Protein AF-W1XWF8-F1 (afdb_monomer_lite)

Secondary structure (DSSP, 8-state):
-HHHHHHHHHTTT---EEE-------SHHHHHHHHHHHHHHHHHHHHHHTT-HHHHS-EEE--GGGT---

Sequence (70 aa):
EALANARKLEEKGFRYSYDMLGEAALTAADAQAYMVSYQQAIHAIGKASNGRGIYEGPGISIKLSALHPR

Structure (mmCIF, N/CA/C/O backbone):
data_AF-W1XWF8-F1
#
_entry.id   AF-W1XWF8-F1
#
loop_
_atom_site.group_PDB
_atom_site.id
_atom_site.type_symbol
_atom_site.label_atom_id
_atom_site.label_alt_id
_atom_site.label_comp_id
_atom_site.label_asym_id
_atom_site.label_entity_id
_atom_site.label_seq_id
_atom_site.pdbx_PDB_ins_code
_atom_site.Cartn_x
_atom_site.Cartn_y
_atom_site.Cartn_z
_atom_site.occupancy
_atom_site.B_iso_or_equiv
_atom_site.auth_seq_id
_atom_site.auth_comp_id
_atom_site.auth_asym_id
_atom_site.auth_atom_id
_atom_site.pdbx_PDB_model_num
ATOM 1 N N . GLU A 1 1 ? -3.128 -7.455 8.305 1.00 87.00 1 GLU A N 1
ATOM 2 C CA . GLU A 1 1 ? -2.425 -7.331 9.599 1.00 87.00 1 GLU A CA 1
ATOM 3 C C . GLU A 1 1 ? -2.259 -5.876 10.046 1.00 87.00 1 GLU A C 1
ATOM 5 O O . GLU A 1 1 ? -2.881 -5.504 11.031 1.00 87.00 1 GLU A O 1
ATOM 10 N N . ALA A 1 2 ? -1.544 -5.022 9.298 1.00 93.06 2 ALA A N 1
ATOM 11 C CA . ALA A 1 2 ? -1.293 -3.619 9.676 1.00 93.06 2 ALA A CA 1
ATOM 12 C C . ALA A 1 2 ? -2.559 -2.816 10.056 1.00 93.06 2 ALA A C 1
ATOM 14 O O . ALA A 1 2 ? -2.596 -2.187 11.111 1.00 93.06 2 ALA A O 1
ATOM 15 N N . LEU A 1 3 ? -3.636 -2.928 9.264 1.00 93.19 3 LEU A N 1
ATOM 16 C CA . LEU A 1 3 ? -4.931 -2.293 9.560 1.00 93.19 3 LEU A CA 1
ATOM 17 C C . LEU A 1 3 ? -5.546 -2.746 10.894 1.00 93.19 3 LEU A C 1
ATOM 19 O O . LEU A 1 3 ? -6.228 -1.968 11.550 1.00 93.19 3 LEU A O 1
ATOM 23 N N . ALA A 1 4 ? -5.343 -4.003 11.299 1.00 93.00 4 ALA A N 1
ATOM 24 C CA . ALA A 1 4 ? -5.863 -4.501 12.572 1.00 93.00 4 ALA A CA 1
ATOM 25 C C . ALA A 1 4 ? -5.061 -3.932 13.751 1.00 93.00 4 ALA A C 1
ATOM 27 O O . ALA A 1 4 ? -5.644 -3.547 14.763 1.00 93.00 4 ALA A O 1
ATOM 28 N N . ASN A 1 5 ? -3.742 -3.818 13.583 1.00 93.69 5 ASN A N 1
ATOM 29 C CA . ASN A 1 5 ? -2.833 -3.294 14.601 1.00 93.69 5 ASN A CA 1
ATOM 30 C C . ASN A 1 5 ? -3.038 -1.788 14.848 1.00 93.69 5 ASN A C 1
ATOM 32 O O . ASN A 1 5 ? -2.885 -1.331 15.979 1.00 93.69 5 ASN A O 1
ATOM 36 N N . ALA A 1 6 ? -3.435 -1.028 13.822 1.00 92.31 6 ALA A N 1
ATOM 37 C CA . ALA A 1 6 ? -3.654 0.418 13.913 1.00 92.31 6 ALA A CA 1
ATOM 38 C C . ALA A 1 6 ? -4.870 0.824 14.773 1.00 92.31 6 ALA A C 1
ATOM 40 O O . ALA A 1 6 ? -4.845 1.884 15.400 1.00 92.31 6 ALA A O 1
ATOM 41 N N . ARG A 1 7 ? -5.910 -0.021 14.864 1.00 90.88 7 ARG A N 1
ATOM 42 C CA . ARG A 1 7 ? -7.214 0.328 15.476 1.00 90.88 7 ARG A CA 1
ATOM 43 C C . ARG A 1 7 ? -7.105 0.918 16.884 1.00 90.88 7 ARG A C 1
ATOM 45 O O . ARG A 1 7 ? -7.696 1.953 17.168 1.00 90.88 7 ARG A O 1
ATOM 52 N N . LYS A 1 8 ? -6.288 0.304 17.748 1.00 92.75 8 LYS A N 1
ATOM 53 C CA . LYS A 1 8 ? -6.112 0.736 19.151 1.00 92.75 8 LYS A CA 1
ATOM 54 C C . LYS A 1 8 ? -5.549 2.153 19.288 1.00 92.75 8 LYS A C 1
ATOM 56 O O . LYS A 1 8 ? -5.745 2.797 20.314 1.00 92.75 8 LYS A O 1
ATOM 61 N N . LEU A 1 9 ? -4.771 2.604 18.308 1.00 93.81 9 LEU A N 1
ATOM 62 C CA . LEU A 1 9 ? -4.176 3.938 18.303 1.00 93.81 9 LEU A CA 1
ATOM 63 C C . LEU A 1 9 ? -5.049 4.926 17.522 1.00 93.81 9 LEU A C 1
ATOM 65 O O . LEU A 1 9 ? -5.120 6.089 17.912 1.00 93.81 9 LEU A O 1
ATOM 69 N N . GLU A 1 10 ? -5.792 4.476 16.506 1.00 93.31 10 GLU A N 1
ATOM 70 C CA . GLU A 1 10 ? -6.827 5.296 15.859 1.00 93.31 10 GLU A CA 1
ATOM 71 C C . GLU A 1 10 ? -7.891 5.776 16.863 1.00 93.31 10 GLU A C 1
ATOM 73 O O . GLU A 1 10 ? -8.258 6.953 16.839 1.00 93.31 10 GLU A O 1
ATOM 78 N N . GLU A 1 11 ? -8.304 4.911 17.801 1.00 90.81 11 GLU A N 1
ATOM 79 C CA . GLU A 1 11 ? -9.200 5.247 18.926 1.00 90.81 11 GLU A CA 1
ATOM 80 C C . GLU A 1 11 ? -8.642 6.357 19.833 1.00 90.81 11 GLU A C 1
ATOM 82 O O . GLU A 1 11 ? -9.400 7.084 20.469 1.00 90.81 11 GLU A O 1
ATOM 87 N N . LYS A 1 12 ? -7.314 6.526 19.867 1.00 95.19 12 LYS A N 1
ATOM 88 C CA . LYS A 1 12 ? -6.623 7.586 20.619 1.00 95.19 12 LYS A CA 1
ATOM 89 C C . LYS A 1 12 ? -6.360 8.844 19.787 1.00 95.19 12 LYS A C 1
ATOM 91 O O . LYS A 1 12 ? -5.671 9.743 20.258 1.00 95.19 12 LYS A O 1
ATOM 96 N N . GLY A 1 13 ? -6.869 8.906 18.556 1.00 93.06 13 GLY A N 1
ATOM 97 C CA . GLY A 1 13 ? -6.710 10.052 17.661 1.00 93.06 13 GLY A CA 1
ATOM 98 C C . GLY A 1 13 ? -5.539 9.960 16.678 1.00 93.06 13 GLY A C 1
ATOM 99 O O . GLY A 1 13 ? -5.349 10.89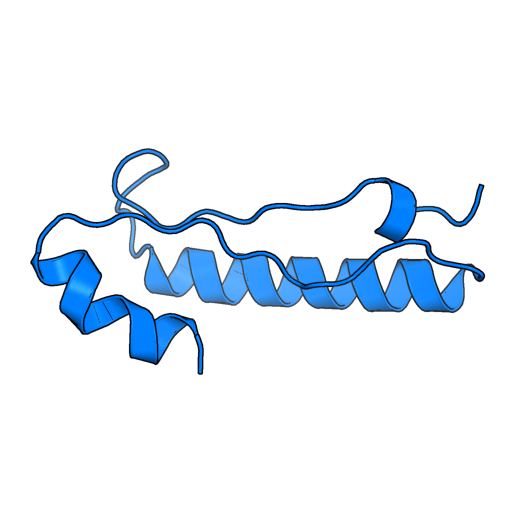0 15.900 1.00 93.06 13 GLY A O 1
ATOM 100 N N . PHE A 1 14 ? -4.774 8.861 16.646 1.00 95.50 14 PHE A N 1
ATOM 101 C CA . PHE A 1 14 ? -3.708 8.704 15.649 1.00 95.50 14 PHE A CA 1
ATOM 102 C C . PHE A 1 14 ? -4.277 8.462 14.248 1.00 95.50 14 PHE A C 1
ATOM 104 O O . PHE A 1 14 ? -5.344 7.867 14.078 1.00 95.50 14 PHE A O 1
ATOM 111 N N . ARG A 1 15 ? -3.537 8.902 13.229 1.00 94.75 15 ARG A N 1
ATOM 112 C CA . ARG A 1 15 ? -3.843 8.678 11.812 1.00 94.75 15 ARG A CA 1
ATOM 113 C C . ARG A 1 15 ? -2.643 8.020 11.145 1.00 94.75 15 ARG A C 1
ATOM 115 O O . ARG A 1 15 ? -1.507 8.210 11.578 1.00 94.75 15 ARG A O 1
ATOM 122 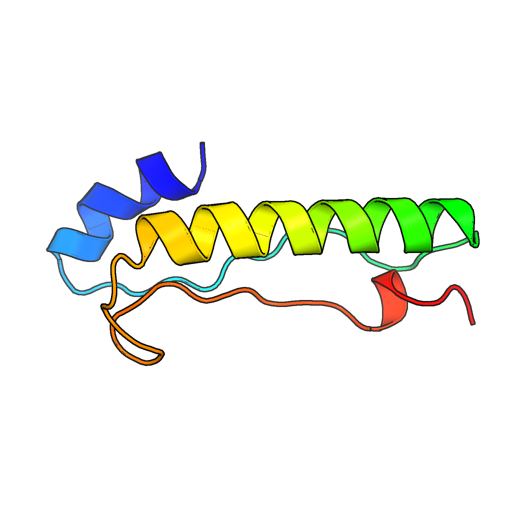N N . TYR A 1 16 ? -2.908 7.227 10.114 1.00 96.44 16 TYR A N 1
ATOM 123 C CA . TYR A 1 16 ? -1.903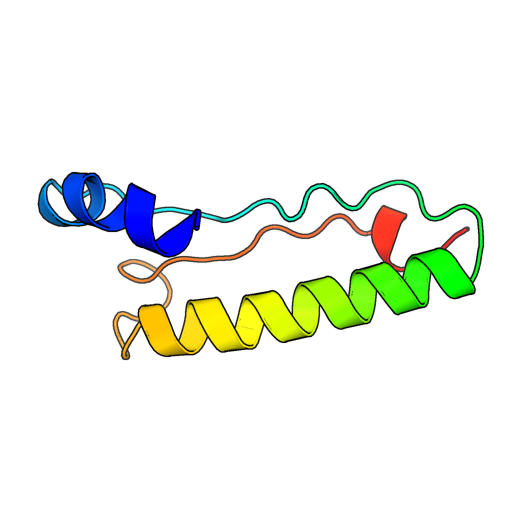 6.381 9.478 1.00 96.44 16 TYR A CA 1
ATOM 124 C C . TYR A 1 16 ? -1.846 6.624 7.977 1.00 96.44 16 TYR A C 1
ATOM 126 O O . TYR A 1 16 ? -2.879 6.736 7.321 1.00 96.44 16 TYR A O 1
ATOM 134 N N . SER A 1 17 ? -0.629 6.613 7.439 1.00 96.38 17 SER A N 1
ATOM 135 C CA . SER A 1 17 ? -0.374 6.356 6.024 1.00 96.38 17 SER A CA 1
ATOM 136 C C . SER A 1 17 ? 0.425 5.063 5.914 1.00 96.38 17 SER A C 1
ATOM 138 O O . SER A 1 17 ? 1.434 4.909 6.605 1.00 96.38 17 SER A O 1
ATOM 140 N N . TYR A 1 18 ? -0.038 4.118 5.097 1.00 96.94 18 TYR A N 1
ATOM 141 C CA . TYR A 1 18 ? 0.618 2.820 4.939 1.00 96.94 18 TYR A CA 1
ATOM 142 C C . TYR A 1 18 ? 1.690 2.876 3.846 1.00 96.94 18 TYR A C 1
ATOM 144 O O . TYR A 1 18 ? 1.399 3.248 2.710 1.00 96.94 18 TYR A O 1
ATOM 152 N N . ASP A 1 19 ? 2.916 2.473 4.183 1.00 96.25 19 ASP A N 1
ATOM 153 C CA . ASP A 1 19 ? 3.985 2.204 3.217 1.00 96.25 19 ASP A CA 1
ATOM 154 C C . ASP A 1 19 ? 3.961 0.718 2.840 1.00 96.25 19 ASP A C 1
ATOM 156 O O . ASP A 1 19 ? 4.065 -0.151 3.706 1.00 96.25 19 ASP A O 1
ATOM 160 N N . MET A 1 20 ? 3.813 0.428 1.547 1.00 94.25 20 MET A N 1
ATOM 161 C CA . MET A 1 20 ? 3.746 -0.945 1.031 1.00 94.25 20 MET A CA 1
ATOM 162 C C . MET A 1 20 ? 5.122 -1.565 0.767 1.00 94.25 20 MET A C 1
ATOM 164 O O . MET A 1 20 ? 5.186 -2.675 0.245 1.00 94.25 20 MET A O 1
ATOM 168 N N . LEU A 1 21 ? 6.210 -0.859 1.102 1.00 89.06 21 LEU A N 1
ATOM 169 C CA . LEU A 1 21 ? 7.607 -1.312 1.025 1.00 89.06 21 LEU A CA 1
ATOM 170 C C . LEU A 1 21 ? 8.135 -1.638 -0.384 1.00 89.06 21 LEU A C 1
ATOM 172 O O . LEU A 1 21 ? 9.323 -1.898 -0.530 1.00 89.06 21 LEU A O 1
ATOM 176 N N . GLY A 1 22 ? 7.298 -1.583 -1.424 1.00 86.88 22 GLY A N 1
ATOM 177 C CA . GLY A 1 22 ? 7.743 -1.687 -2.810 1.00 86.88 22 GLY A CA 1
ATOM 178 C C . GLY A 1 22 ? 8.569 -0.472 -3.223 1.00 86.88 22 GLY A C 1
ATOM 179 O O . GLY A 1 22 ? 8.103 0.664 -3.108 1.00 86.88 22 GLY A O 1
ATOM 180 N N . GLU A 1 23 ? 9.787 -0.712 -3.701 1.00 87.12 23 GLU A N 1
ATOM 181 C CA . GLU A 1 23 ? 10.694 0.301 -4.240 1.00 87.12 23 GLU A CA 1
ATOM 182 C C . GLU A 1 23 ? 11.624 -0.293 -5.299 1.00 87.12 23 GLU A C 1
ATOM 184 O O . GLU A 1 23 ? 11.814 -1.508 -5.350 1.00 87.12 23 GLU A O 1
ATOM 189 N N . ALA A 1 24 ? 12.176 0.583 -6.147 1.00 87.50 24 ALA A N 1
ATOM 190 C CA . ALA A 1 24 ? 13.205 0.260 -7.137 1.00 87.50 24 ALA A CA 1
ATOM 191 C C . ALA A 1 24 ? 12.888 -0.995 -7.974 1.00 87.50 24 ALA A C 1
ATOM 193 O O . ALA A 1 24 ? 13.618 -1.985 -7.940 1.00 87.50 24 ALA A O 1
ATOM 194 N N . ALA A 1 25 ? 11.791 -0.948 -8.736 1.00 94.25 25 ALA A N 1
ATOM 195 C CA . ALA A 1 25 ? 11.480 -1.988 -9.709 1.00 94.25 25 ALA A CA 1
ATOM 196 C C . ALA A 1 25 ? 12.664 -2.167 -10.674 1.00 94.25 25 ALA A C 1
ATOM 198 O O . ALA A 1 25 ? 13.114 -1.204 -11.288 1.00 94.25 25 ALA A O 1
ATOM 199 N N . LEU A 1 26 ? 13.178 -3.390 -10.814 1.00 96.00 26 LEU A N 1
ATOM 200 C CA . LEU A 1 26 ? 14.281 -3.684 -11.737 1.00 96.00 26 LEU A CA 1
ATOM 201 C C . LEU A 1 26 ? 13.753 -4.151 -13.094 1.00 96.00 26 LEU A C 1
ATOM 203 O O . LEU A 1 26 ? 14.411 -3.996 -14.123 1.00 96.00 26 LEU A O 1
ATOM 207 N N . THR A 1 27 ? 12.544 -4.709 -13.102 1.00 97.38 27 THR A N 1
ATOM 208 C CA . THR A 1 27 ? 11.873 -5.234 -14.286 1.00 97.38 27 THR A CA 1
ATOM 209 C C . THR A 1 27 ? 10.453 -4.683 -14.417 1.00 97.38 27 THR A C 1
ATOM 211 O O . THR A 1 27 ? 9.848 -4.196 -13.461 1.00 97.38 27 THR A O 1
ATOM 214 N N . ALA A 1 28 ? 9.876 -4.798 -15.617 1.00 97.62 28 ALA A N 1
ATOM 215 C CA . ALA A 1 28 ? 8.463 -4.481 -15.831 1.00 97.62 28 ALA A CA 1
ATOM 216 C C . ALA A 1 28 ? 7.529 -5.393 -15.010 1.00 97.62 28 ALA A C 1
ATOM 218 O O . ALA A 1 28 ? 6.452 -4.966 -14.602 1.00 97.62 28 ALA A O 1
ATOM 219 N N . ALA A 1 29 ? 7.951 -6.634 -14.739 1.00 97.69 29 ALA A N 1
ATOM 220 C CA . ALA A 1 29 ? 7.202 -7.560 -13.898 1.00 97.69 29 ALA A CA 1
ATOM 221 C C . ALA A 1 29 ? 7.161 -7.088 -12.436 1.00 97.69 29 ALA A C 1
ATOM 223 O O . ALA A 1 29 ? 6.093 -7.129 -11.827 1.00 97.69 29 ALA A O 1
ATOM 224 N N . ASP A 1 30 ? 8.274 -6.564 -11.908 1.00 97.19 30 ASP A N 1
ATOM 225 C CA . ASP A 1 30 ? 8.313 -5.973 -10.563 1.00 97.19 30 ASP A CA 1
ATOM 226 C C . ASP A 1 30 ? 7.368 -4.774 -10.476 1.00 97.19 30 ASP A C 1
ATOM 228 O O . ASP A 1 30 ? 6.542 -4.696 -9.568 1.00 97.19 30 ASP A O 1
ATOM 232 N N . ALA A 1 31 ? 7.426 -3.875 -11.466 1.00 97.75 31 ALA A N 1
ATOM 233 C CA . ALA A 1 31 ? 6.546 -2.712 -11.522 1.00 97.75 31 ALA A CA 1
ATOM 234 C C . ALA A 1 31 ? 5.060 -3.111 -11.553 1.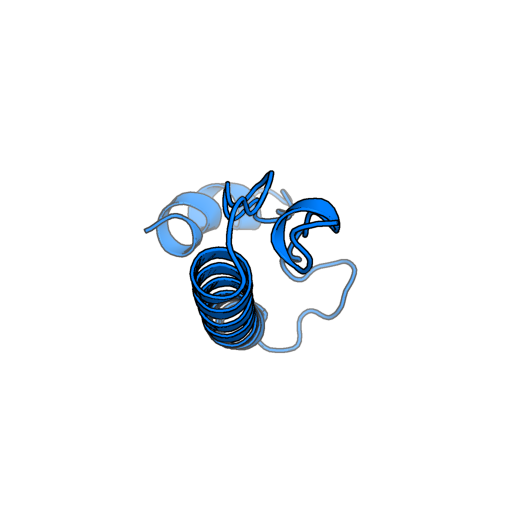00 97.75 31 ALA A C 1
ATOM 236 O O . ALA A 1 31 ? 4.238 -2.533 -10.839 1.00 97.75 31 ALA A O 1
ATOM 237 N N . GLN A 1 32 ? 4.712 -4.148 -12.323 1.00 97.94 32 GLN A N 1
ATOM 238 C CA . GLN A 1 32 ? 3.352 -4.681 -12.364 1.00 97.94 32 GLN A CA 1
ATOM 239 C C . GLN A 1 32 ? 2.938 -5.311 -11.026 1.00 97.94 32 GLN A C 1
ATOM 241 O O . GLN A 1 32 ? 1.809 -5.107 -10.576 1.00 97.94 32 GLN A O 1
ATOM 246 N N . ALA A 1 33 ? 3.833 -6.053 -10.369 1.00 97.50 33 ALA A N 1
ATOM 247 C CA . ALA A 1 33 ? 3.567 -6.641 -9.060 1.00 97.50 33 ALA A CA 1
ATOM 248 C C . ALA A 1 33 ? 3.333 -5.558 -7.993 1.00 97.50 33 ALA A C 1
ATOM 250 O O . ALA A 1 33 ? 2.368 -5.641 -7.228 1.00 97.50 33 ALA A O 1
ATOM 251 N N . TYR A 1 34 ? 4.151 -4.501 -7.985 1.00 97.88 34 TYR A N 1
ATOM 252 C CA . TYR A 1 34 ? 3.968 -3.357 -7.095 1.00 97.88 34 TYR A CA 1
ATOM 253 C C . TYR A 1 34 ? 2.668 -2.603 -7.384 1.00 97.88 34 TYR A C 1
ATOM 255 O O . TYR A 1 34 ? 1.932 -2.297 -6.447 1.00 97.88 34 TYR A O 1
ATOM 263 N N . MET A 1 35 ? 2.325 -2.376 -8.656 1.00 97.94 35 MET A N 1
ATOM 264 C CA . MET A 1 35 ? 1.050 -1.765 -9.048 1.00 97.94 35 MET A CA 1
ATOM 265 C C . MET A 1 35 ? -0.149 -2.543 -8.490 1.00 97.94 35 MET A C 1
ATOM 267 O O . MET A 1 35 ? -1.032 -1.959 -7.860 1.00 97.94 35 MET A O 1
ATOM 271 N N . VAL A 1 36 ? -0.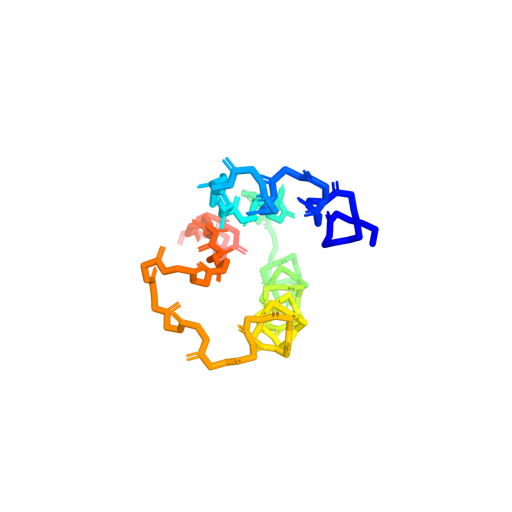162 -3.869 -8.660 1.00 98.00 36 VAL A N 1
ATOM 272 C CA . VAL A 1 36 ? -1.229 -4.732 -8.127 1.00 98.00 36 VAL A CA 1
ATOM 273 C C . VAL A 1 36 ? -1.273 -4.671 -6.597 1.00 98.00 36 VAL A C 1
ATOM 275 O O . VAL A 1 36 ? -2.358 -4.553 -6.024 1.00 98.00 36 VAL A O 1
ATOM 278 N N . SER A 1 37 ? -0.114 -4.689 -5.933 1.00 97.69 37 SER A N 1
ATOM 279 C CA . SER A 1 37 ? -0.015 -4.566 -4.472 1.00 97.69 37 SER A CA 1
ATOM 280 C C . SER A 1 37 ? -0.602 -3.242 -3.965 1.00 97.69 37 SER A C 1
ATOM 282 O O . SER A 1 37 ? -1.443 -3.239 -3.061 1.00 97.69 37 SER A O 1
ATOM 284 N N . TYR A 1 38 ? -0.253 -2.114 -4.593 1.00 98.12 38 TYR A N 1
ATOM 285 C CA . TYR A 1 38 ? -0.824 -0.810 -4.251 1.00 98.12 38 TYR A CA 1
ATOM 286 C C . TYR A 1 38 ? -2.335 -0.770 -4.479 1.00 98.12 38 TYR A C 1
ATOM 288 O O . TYR A 1 38 ? -3.068 -0.263 -3.632 1.00 98.12 38 TYR A O 1
ATOM 296 N N . GLN A 1 39 ? -2.828 -1.337 -5.580 1.00 98.31 39 GLN A N 1
ATOM 297 C CA . GLN A 1 39 ? -4.256 -1.357 -5.888 1.00 98.31 39 GLN A CA 1
ATOM 298 C C . GLN A 1 39 ? -5.055 -2.153 -4.843 1.00 98.31 39 GLN A C 1
ATOM 300 O O . GLN A 1 39 ? -6.087 -1.691 -4.348 1.00 98.31 39 GLN A O 1
ATOM 305 N N . GLN A 1 40 ? -4.549 -3.320 -4.437 1.00 98.12 40 GLN A N 1
ATOM 306 C CA . GLN A 1 40 ? -5.144 -4.123 -3.366 1.00 98.12 40 GLN A CA 1
ATOM 307 C C . GLN A 1 40 ? -5.129 -3.382 -2.023 1.00 98.12 40 GLN A C 1
ATOM 309 O O . GLN A 1 40 ? -6.135 -3.375 -1.306 1.00 98.12 40 GLN A O 1
ATOM 314 N N . ALA A 1 41 ? -4.019 -2.715 -1.701 1.00 97.69 41 ALA A N 1
ATOM 315 C CA . ALA A 1 41 ? -3.900 -1.908 -0.495 1.00 97.69 41 ALA A CA 1
ATOM 316 C C . ALA A 1 41 ? -4.904 -0.751 -0.481 1.00 97.69 41 ALA A C 1
ATOM 318 O O . ALA A 1 41 ? -5.591 -0.563 0.521 1.00 97.69 41 ALA A O 1
ATOM 319 N N . ILE A 1 42 ? -5.068 -0.034 -1.597 1.00 98.12 42 ILE A N 1
ATOM 320 C CA . ILE A 1 42 ? -6.052 1.047 -1.740 1.00 98.12 42 ILE A CA 1
ATOM 321 C C . ILE A 1 42 ? -7.469 0.537 -1.459 1.00 98.12 42 ILE A C 1
ATOM 323 O O . ILE A 1 42 ? -8.197 1.166 -0.692 1.00 98.12 42 ILE A O 1
ATOM 327 N N . HIS A 1 43 ? -7.864 -0.619 -2.003 1.00 98.38 43 HIS A N 1
ATOM 328 C CA . HIS A 1 43 ? -9.183 -1.195 -1.718 1.00 98.38 43 HIS A CA 1
ATOM 329 C C . HIS A 1 43 ? -9.361 -1.559 -0.237 1.00 98.38 43 HIS A C 1
ATOM 331 O O . HIS A 1 43 ? -10.404 -1.263 0.354 1.00 98.38 43 HIS A O 1
ATOM 337 N N . ALA A 1 44 ? -8.349 -2.172 0.382 1.00 97.81 44 ALA A N 1
ATOM 338 C CA . ALA A 1 44 ? -8.398 -2.542 1.794 1.00 97.81 44 ALA A CA 1
ATOM 339 C C . ALA A 1 44 ? -8.468 -1.308 2.713 1.00 97.81 44 ALA A C 1
ATOM 341 O O . ALA A 1 44 ? -9.297 -1.260 3.626 1.00 97.81 44 ALA A O 1
ATOM 342 N N . ILE A 1 45 ? -7.638 -0.298 2.441 1.00 97.06 45 ILE A N 1
ATOM 343 C CA . ILE A 1 45 ? -7.583 0.974 3.171 1.00 97.06 45 ILE A CA 1
ATOM 344 C C . ILE A 1 45 ? -8.889 1.744 2.986 1.00 97.06 45 ILE A C 1
ATOM 346 O O . ILE A 1 45 ? -9.466 2.190 3.971 1.00 97.06 45 ILE A O 1
ATOM 350 N N . GLY A 1 46 ? -9.415 1.835 1.762 1.00 97.44 46 GLY A N 1
ATOM 351 C CA . GLY A 1 46 ? -10.689 2.498 1.479 1.00 97.44 46 GLY A CA 1
ATOM 352 C C . GLY A 1 46 ? -11.857 1.866 2.237 1.00 97.44 46 GLY A C 1
ATOM 353 O O . GLY A 1 46 ? -12.643 2.571 2.872 1.00 97.44 46 GLY A O 1
ATOM 354 N N . LYS A 1 47 ? -11.924 0.528 2.270 1.00 97.44 47 LYS A N 1
ATOM 355 C CA . LYS A 1 47 ? -12.934 -0.196 3.055 1.00 97.44 47 LYS A CA 1
ATOM 356 C C . LYS A 1 47 ? -12.787 0.059 4.559 1.00 97.44 47 LYS A C 1
ATOM 358 O O . LYS A 1 47 ? -13.789 0.248 5.241 1.00 97.44 47 LYS A O 1
ATOM 363 N N . ALA A 1 48 ? -11.560 0.083 5.078 1.00 95.25 48 ALA A N 1
ATOM 364 C CA . ALA A 1 48 ? -11.288 0.375 6.488 1.00 95.25 48 ALA A CA 1
ATOM 365 C C . ALA A 1 48 ? -11.484 1.859 6.856 1.00 95.25 48 ALA A C 1
ATOM 367 O O . ALA A 1 48 ? -11.762 2.187 8.011 1.00 95.25 48 ALA A O 1
ATOM 368 N N . SER A 1 49 ? -11.342 2.762 5.885 1.00 96.12 49 SER A N 1
ATOM 369 C CA . SER A 1 49 ? -11.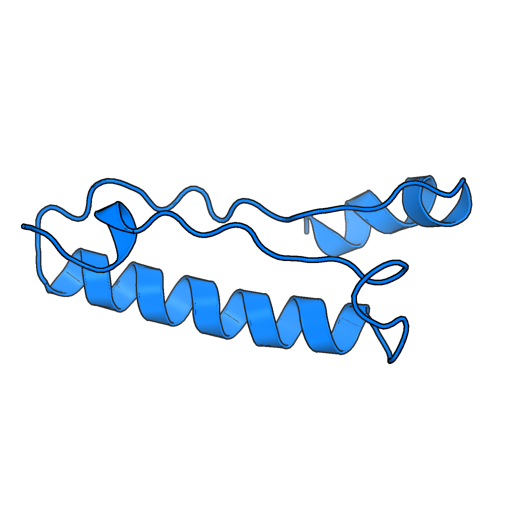588 4.190 6.057 1.00 96.12 49 SER A CA 1
ATOM 370 C C . SER A 1 49 ? -13.064 4.458 6.334 1.00 96.12 49 SER A C 1
ATOM 372 O O . SER A 1 49 ? -13.367 5.292 7.180 1.00 96.12 49 SER A O 1
ATOM 374 N N . ASN A 1 50 ? -13.978 3.697 5.717 1.00 95.62 50 ASN A N 1
ATOM 375 C CA . ASN A 1 50 ? -15.420 3.752 5.989 1.00 95.62 50 ASN A CA 1
ATOM 376 C C . ASN A 1 50 ? -15.991 5.185 5.935 1.00 95.62 50 ASN A C 1
ATOM 378 O O . ASN A 1 50 ? -16.712 5.622 6.827 1.00 95.62 50 ASN A O 1
ATOM 382 N N . GLY A 1 51 ? -15.606 5.949 4.909 1.00 96.31 51 GLY A N 1
ATOM 383 C CA . GLY A 1 51 ? -16.109 7.310 4.696 1.00 96.31 51 GLY A CA 1
ATOM 384 C C . GLY A 1 51 ? -15.502 8.389 5.600 1.00 96.31 51 GLY A C 1
ATOM 385 O O . GLY A 1 51 ? -15.934 9.533 5.518 1.00 96.31 51 GLY A O 1
ATOM 386 N N . ARG A 1 52 ? -14.473 8.082 6.405 1.00 95.75 52 ARG A N 1
ATOM 387 C CA . ARG A 1 52 ? -13.775 9.066 7.261 1.00 95.75 52 ARG A CA 1
ATOM 388 C C . ARG A 1 52 ? -13.074 10.201 6.493 1.00 95.75 52 ARG A C 1
ATOM 390 O O . ARG A 1 52 ? -12.642 11.178 7.093 1.00 95.75 52 ARG A O 1
ATOM 397 N N . GLY A 1 53 ? -12.972 10.106 5.168 1.00 95.50 53 GLY A N 1
ATOM 398 C CA . GLY A 1 53 ? -12.338 11.128 4.335 1.00 95.50 53 GLY A CA 1
ATOM 399 C C . GLY A 1 53 ? -10.811 11.118 4.437 1.00 95.50 53 GLY A C 1
ATOM 400 O O . GLY A 1 53 ? -10.220 10.209 5.014 1.00 95.50 53 GLY A O 1
ATOM 401 N N . ILE A 1 54 ? -10.166 12.118 3.836 1.00 95.94 54 ILE A N 1
ATOM 402 C CA . ILE A 1 54 ? -8.701 12.143 3.662 1.00 95.94 54 ILE A CA 1
ATOM 403 C C . ILE A 1 54 ? -7.926 12.599 4.906 1.00 95.94 54 ILE A C 1
ATOM 405 O O . ILE A 1 54 ? -6.731 12.342 4.995 1.00 95.94 54 ILE A O 1
ATOM 409 N N . TYR A 1 55 ? -8.587 13.289 5.840 1.00 93.81 55 TYR A N 1
ATOM 410 C CA . TYR A 1 55 ? -7.959 13.802 7.062 1.00 93.81 55 TYR A CA 1
ATOM 411 C C . TYR A 1 55 ? -8.081 12.804 8.218 1.00 93.81 55 TYR A C 1
ATOM 413 O O . TYR A 1 55 ? -7.104 12.516 8.904 1.00 93.81 55 TYR A O 1
ATOM 421 N N . GLU A 1 56 ? -9.279 12.241 8.410 1.00 94.44 56 GLU A N 1
ATOM 422 C CA . GLU A 1 56 ? -9.564 11.315 9.515 1.00 94.44 56 GLU A CA 1
ATOM 423 C C . GLU A 1 56 ? -9.418 9.837 9.125 1.00 94.44 56 GLU A C 1
ATOM 425 O O . GLU A 1 56 ? -9.333 8.952 9.985 1.00 94.44 56 GLU A O 1
ATOM 430 N N . GLY A 1 57 ? -9.426 9.551 7.824 1.00 94.62 57 GLY A N 1
ATOM 431 C CA . GLY A 1 57 ? -9.227 8.216 7.288 1.00 94.62 57 GLY A CA 1
ATOM 432 C C . GLY A 1 57 ? -7.747 7.883 7.085 1.00 94.62 57 GLY A C 1
ATOM 433 O O . GLY A 1 57 ? -6.909 8.774 6.958 1.00 94.62 57 GLY A O 1
ATOM 434 N N . PRO A 1 58 ? -7.404 6.587 7.037 1.00 97.19 58 PRO A N 1
ATOM 435 C CA . PRO A 1 58 ? -6.071 6.148 6.670 1.00 97.19 58 PRO A CA 1
ATOM 436 C C . PRO A 1 58 ? -5.754 6.442 5.198 1.00 97.19 58 PRO A C 1
ATOM 438 O O . PRO A 1 58 ? -6.622 6.329 4.329 1.00 97.19 58 PRO A O 1
ATOM 441 N N . GLY A 1 59 ? -4.487 6.746 4.927 1.00 97.31 59 GLY A N 1
ATOM 442 C CA . GLY A 1 59 ? -3.933 6.945 3.588 1.00 97.31 59 GLY A CA 1
ATOM 443 C C . GLY A 1 59 ? -2.940 5.856 3.176 1.00 97.31 59 GLY A C 1
ATOM 444 O O . GLY A 1 59 ? -2.677 4.904 3.914 1.00 97.31 59 GLY A O 1
ATOM 445 N N . ILE A 1 60 ? -2.368 6.013 1.985 1.00 98.12 60 ILE A N 1
ATOM 446 C CA . ILE A 1 60 ? -1.298 5.166 1.453 1.00 98.12 60 ILE A CA 1
ATOM 447 C C . ILE A 1 60 ? -0.181 6.048 0.899 1.00 98.12 60 ILE A C 1
ATOM 449 O O . ILE A 1 60 ? -0.448 7.074 0.271 1.00 98.12 60 ILE A O 1
ATOM 453 N N . SER A 1 61 ? 1.061 5.627 1.103 1.00 97.62 61 SER A N 1
ATOM 454 C CA . SER A 1 61 ? 2.238 6.218 0.474 1.00 97.62 61 SER A CA 1
ATOM 455 C C . SER A 1 61 ? 2.735 5.296 -0.638 1.00 97.62 61 SER A C 1
ATOM 457 O O . SER A 1 61 ? 2.823 4.081 -0.456 1.00 97.62 61 SER A O 1
ATOM 459 N N . ILE A 1 62 ? 3.088 5.874 -1.786 1.00 97.12 62 ILE A N 1
ATOM 460 C CA . ILE A 1 62 ? 3.658 5.143 -2.924 1.00 97.12 62 ILE A CA 1
ATOM 461 C C . ILE A 1 62 ? 5.042 5.686 -3.269 1.00 97.12 62 ILE A C 1
ATOM 463 O O . ILE A 1 62 ? 5.342 6.852 -3.008 1.00 97.12 62 ILE A O 1
ATOM 467 N N . LYS A 1 63 ? 5.872 4.854 -3.898 1.00 97.31 63 LYS A N 1
ATOM 468 C CA . LYS A 1 63 ? 7.180 5.253 -4.423 1.00 97.31 63 LYS A CA 1
ATOM 469 C C . LYS A 1 63 ? 7.149 5.147 -5.944 1.00 97.31 63 LYS A C 1
ATOM 471 O O . LYS A 1 63 ? 6.862 4.083 -6.481 1.00 97.31 63 LYS A O 1
ATOM 476 N N . LEU A 1 64 ? 7.450 6.238 -6.652 1.00 96.56 64 LEU A N 1
ATOM 477 C CA . LEU A 1 64 ? 7.416 6.243 -8.124 1.00 96.56 64 LEU A CA 1
ATOM 478 C C . LEU A 1 64 ? 8.423 5.257 -8.732 1.00 96.56 64 LEU A C 1
ATOM 480 O O . LEU A 1 64 ? 8.120 4.624 -9.738 1.00 96.56 64 LEU A O 1
ATOM 484 N N . SER A 1 65 ? 9.566 5.046 -8.071 1.00 96.75 65 SER A N 1
ATOM 485 C CA . SER A 1 65 ? 10.560 4.033 -8.457 1.00 96.75 65 SER A CA 1
ATOM 486 C C . SER A 1 65 ? 10.032 2.595 -8.400 1.00 96.75 65 SER A C 1
ATOM 488 O O . SER A 1 65 ? 10.637 1.701 -8.980 1.00 96.75 65 SER A O 1
ATOM 490 N N . ALA A 1 66 ? 8.915 2.344 -7.713 1.00 96.19 66 ALA A N 1
ATOM 491 C CA . ALA A 1 66 ? 8.246 1.048 -7.709 1.00 96.19 66 ALA A CA 1
ATOM 492 C C . ALA A 1 66 ? 7.320 0.860 -8.921 1.00 96.19 66 ALA A C 1
ATOM 494 O O . ALA A 1 66 ? 6.913 -0.254 -9.209 1.00 96.19 66 ALA A O 1
ATOM 495 N N . LEU A 1 67 ? 6.947 1.926 -9.632 1.00 95.75 67 LEU A N 1
ATOM 496 C CA . LEU A 1 67 ? 5.958 1.858 -10.715 1.00 95.75 67 LEU A CA 1
ATOM 497 C C . LEU A 1 67 ? 6.580 1.889 -12.107 1.00 95.75 67 LEU A C 1
ATOM 499 O O . LEU A 1 67 ? 5.875 1.708 -13.099 1.00 95.75 67 LEU A O 1
ATOM 503 N N . HIS A 1 68 ? 7.887 2.110 -12.195 1.00 95.75 68 HIS A N 1
ATOM 504 C CA . HIS A 1 68 ? 8.598 2.088 -13.458 1.00 95.75 68 HIS A CA 1
ATOM 505 C C . HIS A 1 68 ? 10.071 1.724 -13.236 1.00 95.75 68 HIS A C 1
ATOM 507 O O . HIS A 1 68 ? 10.690 2.284 -12.331 1.00 95.75 68 HIS A O 1
ATOM 513 N N . PRO A 1 69 ? 10.660 0.825 -14.048 1.00 92.56 69 PRO A N 1
ATOM 514 C CA . PRO A 1 69 ? 12.047 0.407 -13.855 1.00 92.56 69 PRO A CA 1
ATOM 515 C C . PRO A 1 69 ? 13.101 1.416 -14.348 1.00 92.56 69 PRO A C 1
ATOM 517 O O . PRO A 1 69 ? 14.299 1.162 -14.207 1.00 92.56 69 PRO A O 1
ATOM 520 N N . ARG A 1 70 ? 12.692 2.527 -14.984 1.00 84.44 70 ARG A N 1
ATOM 521 C CA . ARG A 1 70 ? 13.584 3.522 -15.618 1.00 84.44 70 ARG A CA 1
ATOM 522 C C . ARG A 1 70 ? 13.065 4.954 -15.552 1.00 84.44 70 ARG A C 1
ATOM 524 O O . ARG A 1 70 ? 11.999 5.203 -16.147 1.00 84.44 70 ARG A O 1
#

Foldseek 3Di:
DVLVVCVVVLVVVDEEADELPQAQDQDQVQLVVLVVSVVVVCVVQVVSQVPVDDPSGYHYDDDVNRNDND

pLDDT: mean 95.18, std 3.15, range [84.44, 98.38]

Radius of gyration: 13.62 Å; chains: 1; bounding box: 30×21×36 Å

Organism: NCBI:txid408170

InterPro domains:
  IPR002872 Proline dehydrogenase domain [PF01619] (2-64)
  IPR029041 FAD-linked oxidoreductase-like [SSF51730] (1-69)